Protein AF-A0A8T2Z6R4-F1 (afdb_monomer_lite)

InterPro domains:
  IPR006809 TAFII28-like protein domain [PF04719] (1-44)
  IPR006809 TAFII28-like protein domain [cd08048] (1-49)
  IPR009072 Histone-fold [G3DSA:1.10.20.10] (1-52)
  IPR009072 Histone-fold [SSF47113] (2-52)
  IPR045127 Transcription initiation factor TFIID subunit 11-like [PTHR13218] (1-57)

Structure (mmCIF, N/CA/C/O backbone):
data_AF-A0A8T2Z6R4-F1
#
_entry.id   AF-A0A8T2Z6R4-F1
#
loop_
_atom_site.group_PDB
_atom_site.id
_atom_site.type_symbol
_atom_site.label_atom_id
_atom_site.label_alt_id
_atom_site.label_comp_id
_atom_site.label_asym_id
_atom_site.label_entity_id
_atom_site.label_seq_id
_atom_site.pdbx_PDB_ins_code
_atom_site.Cartn_x
_atom_site.Cartn_y
_atom_site.Cartn_z
_atom_site.occupancy
_atom_site.B_iso_or_equiv
_atom_site.auth_seq_id
_atom_site.auth_comp_id
_atom_site.auth_asym_id
_atom_site.auth_atom_id
_atom_site.pdbx_PDB_model_num
ATOM 1 N N . MET A 1 1 ? -22.217 10.169 7.968 1.00 78.44 1 MET A N 1
ATOM 2 C CA . MET A 1 1 ? -21.163 9.132 8.073 1.00 78.44 1 MET A CA 1
ATOM 3 C C . MET A 1 1 ? -20.328 8.975 6.799 1.00 78.44 1 MET A C 1
ATOM 5 O O . MET A 1 1 ? -19.119 8.843 6.907 1.00 78.44 1 MET A O 1
ATOM 9 N N . THR A 1 2 ? -20.922 9.037 5.600 1.00 94.69 2 THR A N 1
ATOM 10 C CA . THR A 1 2 ? -20.245 8.766 4.312 1.00 94.69 2 THR A CA 1
ATOM 11 C C . THR A 1 2 ? -18.982 9.592 4.061 1.00 94.69 2 THR A C 1
ATOM 13 O O . THR A 1 2 ? -17.959 9.030 3.698 1.00 94.69 2 THR A O 1
ATOM 16 N N . ILE A 1 3 ? -19.018 10.907 4.310 1.00 96.88 3 ILE A N 1
ATOM 17 C CA . ILE A 1 3 ? -17.876 11.805 4.049 1.00 96.88 3 ILE A CA 1
ATOM 18 C C . ILE A 1 3 ? -16.644 11.393 4.865 1.00 96.88 3 ILE A C 1
ATOM 20 O O . ILE A 1 3 ? -15.537 11.337 4.335 1.00 96.88 3 ILE A O 1
ATOM 24 N N . VAL A 1 4 ? -16.848 11.049 6.139 1.00 96.62 4 VAL A N 1
ATOM 25 C CA . VAL A 1 4 ? -15.774 10.620 7.044 1.00 96.62 4 VAL A CA 1
ATOM 26 C C . VAL A 1 4 ? -15.160 9.309 6.558 1.00 96.62 4 VAL A C 1
ATOM 28 O O . VAL A 1 4 ? -13.941 9.206 6.448 1.00 96.62 4 VAL A O 1
ATOM 31 N N . VAL A 1 5 ? -15.996 8.334 6.186 1.00 94.81 5 VAL A N 1
ATOM 32 C CA . VAL A 1 5 ? -15.530 7.041 5.658 1.00 94.81 5 VAL A CA 1
ATOM 33 C C . VAL A 1 5 ? -14.754 7.227 4.352 1.00 94.81 5 VAL A C 1
ATOM 35 O O . VAL A 1 5 ? -13.691 6.635 4.192 1.00 94.81 5 VAL A O 1
ATOM 38 N N . CYS A 1 6 ? -15.218 8.099 3.451 1.00 96.44 6 CYS A N 1
ATOM 39 C CA . CYS A 1 6 ? -14.487 8.444 2.231 1.00 96.44 6 CYS A CA 1
ATOM 40 C C . CYS A 1 6 ? -13.119 9.077 2.532 1.00 96.44 6 CYS A C 1
ATOM 42 O O . CYS A 1 6 ? -12.145 8.773 1.847 1.00 96.44 6 CYS A O 1
ATOM 44 N N . GLY A 1 7 ? -13.027 9.933 3.554 1.00 96.81 7 GLY A N 1
ATOM 45 C CA . GLY A 1 7 ? -11.765 10.536 3.989 1.00 96.81 7 GLY A CA 1
ATOM 46 C C . GLY A 1 7 ? -10.762 9.495 4.487 1.00 96.81 7 GLY A C 1
ATOM 47 O O . GLY A 1 7 ? -9.628 9.453 4.010 1.00 96.81 7 GLY A O 1
ATOM 48 N N . ILE A 1 8 ? -11.208 8.602 5.374 1.00 94.56 8 ILE A N 1
ATOM 49 C CA . ILE A 1 8 ? -10.384 7.506 5.906 1.00 94.56 8 ILE A CA 1
ATOM 50 C C . ILE A 1 8 ? -9.932 6.577 4.772 1.00 94.56 8 ILE A C 1
ATOM 52 O O . ILE A 1 8 ? -8.749 6.256 4.661 1.00 94.56 8 ILE A O 1
ATOM 56 N N . ALA A 1 9 ? -10.855 6.194 3.885 1.00 95.38 9 ALA A N 1
ATOM 57 C CA . ALA A 1 9 ? -10.543 5.351 2.737 1.00 95.38 9 ALA A CA 1
ATOM 58 C C . ALA A 1 9 ? -9.517 6.015 1.805 1.00 95.38 9 ALA A C 1
ATOM 60 O O . ALA A 1 9 ? -8.576 5.358 1.366 1.00 95.38 9 ALA A O 1
ATOM 61 N N . LYS A 1 10 ? -9.651 7.320 1.535 1.00 96.25 10 LYS A N 1
ATOM 62 C CA . LYS A 1 10 ? -8.710 8.070 0.692 1.00 96.25 10 LYS A CA 1
ATOM 63 C C . LYS A 1 10 ? -7.300 8.082 1.279 1.00 96.25 10 LYS A C 1
ATOM 65 O O . LYS A 1 10 ? -6.346 7.877 0.534 1.00 96.25 10 LYS A O 1
ATOM 70 N N . MET A 1 11 ? -7.172 8.308 2.586 1.00 96.56 11 MET A N 1
ATOM 71 C CA . MET A 1 11 ? -5.876 8.275 3.270 1.00 96.56 11 MET A CA 1
ATOM 72 C C . MET A 1 11 ? -5.218 6.897 3.154 1.00 96.56 11 MET A C 1
ATOM 74 O O . MET A 1 11 ? -4.077 6.805 2.711 1.00 96.56 11 MET A O 1
ATOM 78 N N . PHE A 1 12 ? -5.962 5.831 3.463 1.00 96.38 12 PHE A N 1
ATOM 79 C CA . PHE A 1 12 ? -5.451 4.461 3.392 1.00 96.38 12 PHE A CA 1
ATOM 80 C C . PHE A 1 12 ? -5.032 4.061 1.970 1.00 96.38 12 PHE A C 1
ATOM 82 O O . PHE A 1 12 ? -3.948 3.519 1.761 1.00 96.38 12 PHE A O 1
ATOM 89 N N . VAL A 1 13 ? -5.871 4.350 0.969 1.00 97.31 13 VAL A N 1
ATOM 90 C CA . VAL A 1 13 ? -5.557 4.042 -0.434 1.00 97.31 13 VAL A CA 1
ATOM 91 C C . VAL A 1 13 ? -4.344 4.842 -0.917 1.00 97.31 13 VAL A C 1
ATOM 93 O O . VAL A 1 13 ? -3.536 4.304 -1.672 1.00 97.31 13 VAL A O 1
ATOM 96 N N . GLY A 1 14 ? -4.186 6.093 -0.474 1.00 97.94 14 GLY A N 1
ATOM 97 C CA . GLY A 1 14 ? -3.013 6.911 -0.785 1.00 97.94 14 GLY A CA 1
ATOM 98 C C . GLY A 1 14 ? -1.713 6.261 -0.314 1.00 97.94 14 GLY A C 1
ATOM 99 O O . GLY A 1 14 ? -0.807 6.054 -1.121 1.00 97.94 14 GLY A O 1
ATOM 100 N N . GLU A 1 15 ? -1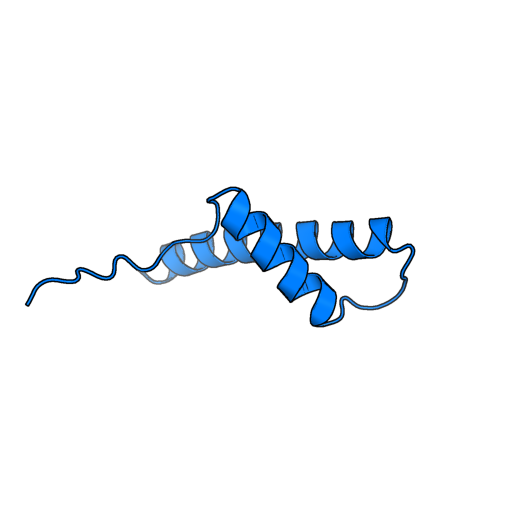.661 5.863 0.957 1.00 97.88 15 GLU A N 1
ATOM 101 C CA . GLU A 1 15 ? -0.491 5.197 1.538 1.00 97.88 15 GLU A CA 1
ATOM 102 C C . GLU A 1 15 ? -0.208 3.849 0.856 1.00 97.88 15 GLU A C 1
ATOM 104 O O . GLU A 1 15 ? 0.917 3.577 0.440 1.00 97.88 15 GLU A O 1
ATOM 109 N N . LEU A 1 16 ? -1.246 3.039 0.617 1.00 97.94 16 LEU A N 1
ATOM 110 C CA . LEU A 1 16 ? -1.118 1.758 -0.081 1.00 97.94 16 LEU A CA 1
ATOM 111 C C . LEU A 1 16 ? -0.510 1.905 -1.485 1.00 97.94 16 LEU A C 1
ATOM 113 O O . LEU A 1 16 ? 0.343 1.105 -1.883 1.00 97.94 16 LEU A O 1
ATOM 117 N N . VAL A 1 17 ? -0.945 2.908 -2.254 1.00 98.12 17 VAL A N 1
ATOM 118 C CA . VAL A 1 17 ? -0.442 3.154 -3.615 1.00 98.12 17 VAL A CA 1
ATOM 119 C C . VAL A 1 17 ? 0.984 3.707 -3.590 1.00 98.12 17 VAL A C 1
ATOM 121 O O . VAL A 1 17 ? 1.798 3.309 -4.429 1.00 98.12 17 VAL A O 1
ATOM 124 N N . GLU A 1 18 ? 1.316 4.569 -2.628 1.00 98.25 18 GLU A N 1
ATOM 125 C CA . GLU A 1 18 ? 2.677 5.073 -2.434 1.00 98.25 18 GLU A CA 1
ATOM 126 C C . GLU A 1 18 ? 3.653 3.934 -2.110 1.00 98.25 18 GLU A C 1
ATOM 128 O O . GLU A 1 18 ? 4.663 3.766 -2.804 1.00 98.25 18 GLU A O 1
ATOM 133 N N . THR A 1 19 ? 3.313 3.077 -1.144 1.00 98.25 19 THR A N 1
ATOM 134 C CA . THR A 1 19 ? 4.120 1.899 -0.805 1.00 98.25 19 THR A CA 1
ATOM 135 C C . THR A 1 19 ? 4.228 0.941 -1.993 1.00 98.25 19 THR A C 1
ATOM 137 O O . THR A 1 19 ? 5.311 0.433 -2.281 1.00 98.25 19 THR A O 1
ATOM 140 N N . ALA A 1 20 ? 3.154 0.732 -2.763 1.00 98.44 20 ALA A N 1
ATOM 141 C CA . ALA A 1 20 ? 3.211 -0.094 -3.972 1.00 98.44 20 ALA A CA 1
ATOM 142 C C . ALA A 1 20 ? 4.172 0.485 -5.021 1.00 98.44 20 ALA A C 1
ATOM 144 O O . ALA A 1 20 ? 4.885 -0.265 -5.693 1.00 98.44 20 ALA A O 1
ATOM 145 N N . ARG A 1 21 ? 4.250 1.817 -5.140 1.00 98.00 21 ARG A N 1
ATOM 146 C CA . ARG A 1 21 ? 5.218 2.478 -6.023 1.00 98.00 21 ARG A CA 1
ATOM 147 C C . ARG A 1 21 ? 6.649 2.353 -5.503 1.00 98.00 21 ARG A C 1
ATOM 149 O O . ARG A 1 21 ? 7.570 2.259 -6.313 1.00 98.00 21 ARG A O 1
ATOM 156 N N . PHE A 1 22 ? 6.841 2.313 -4.189 1.00 98.06 22 PHE A N 1
ATOM 157 C CA . PHE A 1 22 ? 8.140 2.036 -3.581 1.00 98.06 22 PHE A CA 1
ATOM 158 C C . PHE A 1 22 ? 8.616 0.610 -3.891 1.00 98.06 22 PHE A C 1
ATOM 160 O O . PHE A 1 22 ? 9.719 0.440 -4.404 1.00 98.06 22 PHE A O 1
ATOM 167 N N . VAL A 1 23 ? 7.740 -0.392 -3.733 1.00 98.00 23 VAL A N 1
ATOM 168 C CA . VAL A 1 23 ? 8.017 -1.797 -4.096 1.00 98.00 23 VAL A CA 1
ATOM 169 C C . VAL A 1 23 ? 8.457 -1.926 -5.560 1.00 98.00 23 VAL A C 1
ATOM 171 O O . VAL A 1 23 ? 9.390 -2.667 -5.862 1.00 98.00 23 VAL A O 1
ATOM 174 N N . MET A 1 24 ? 7.822 -1.191 -6.481 1.00 97.94 24 MET A N 1
ATOM 175 C CA . MET A 1 24 ? 8.240 -1.164 -7.892 1.00 97.94 24 MET A CA 1
ATOM 176 C C . MET A 1 24 ? 9.656 -0.627 -8.080 1.00 97.94 24 MET A C 1
ATOM 178 O O . MET A 1 24 ? 10.448 -1.218 -8.813 1.00 97.94 24 MET A O 1
ATOM 182 N N . LYS A 1 25 ? 9.971 0.498 -7.425 1.00 97.38 25 LYS A N 1
ATOM 183 C CA . LYS A 1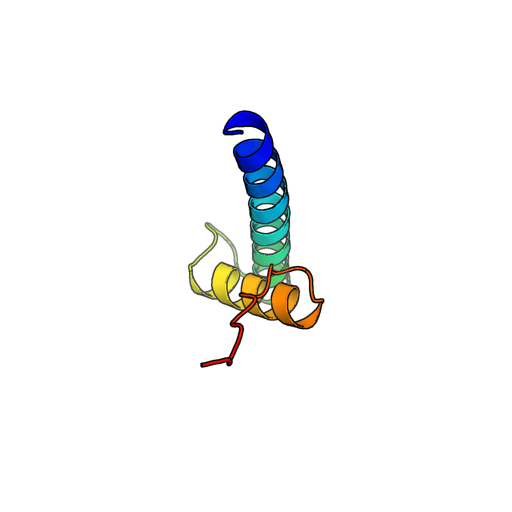 25 ? 11.286 1.141 -7.519 1.00 97.38 25 LYS A CA 1
ATOM 184 C C . LYS A 1 25 ? 12.386 0.232 -6.975 1.00 97.38 25 LYS A C 1
ATOM 186 O O . LYS A 1 25 ? 13.409 0.080 -7.635 1.00 97.38 25 LYS A O 1
ATOM 191 N N . GLU A 1 26 ? 12.160 -0.415 -5.832 1.00 97.62 26 GLU A N 1
ATOM 192 C CA . GLU A 1 26 ? 13.100 -1.386 -5.248 1.00 97.62 26 GLU A CA 1
ATOM 193 C C . GLU A 1 26 ? 13.397 -2.550 -6.202 1.00 97.62 26 GLU A C 1
ATOM 195 O O . GLU A 1 26 ? 14.538 -2.991 -6.320 1.00 97.62 26 GLU A O 1
ATOM 200 N N . ARG A 1 27 ? 12.373 -3.020 -6.923 1.00 97.50 27 ARG A N 1
ATOM 201 C CA . ARG A 1 27 ? 12.487 -4.110 -7.903 1.00 97.50 27 ARG A CA 1
ATOM 202 C C . ARG A 1 27 ? 13.008 -3.655 -9.267 1.00 97.50 27 ARG A C 1
ATOM 204 O O . ARG A 1 27 ? 13.188 -4.492 -10.145 1.00 97.50 27 ARG A O 1
ATOM 211 N N . LYS A 1 28 ? 13.275 -2.354 -9.442 1.00 97.31 28 LYS A N 1
ATOM 212 C CA . LYS A 1 28 ? 13.697 -1.731 -10.710 1.00 97.31 28 LYS A CA 1
ATOM 213 C C . LYS A 1 28 ? 12.696 -1.963 -11.849 1.00 97.31 28 LYS A C 1
ATOM 215 O O . LYS A 1 28 ? 13.073 -2.097 -13.010 1.00 97.31 28 LYS A O 1
ATOM 220 N N . GLU A 1 29 ? 11.410 -2.000 -11.517 1.00 96.31 29 GLU A N 1
ATOM 221 C CA . GLU A 1 29 ? 10.323 -2.222 -12.468 1.00 96.31 29 GLU A CA 1
ATOM 222 C C . GLU A 1 29 ? 9.702 -0.891 -12.901 1.00 96.31 29 GLU A C 1
ATOM 224 O O . GLU A 1 29 ? 9.526 0.030 -12.101 1.00 96.31 29 GLU 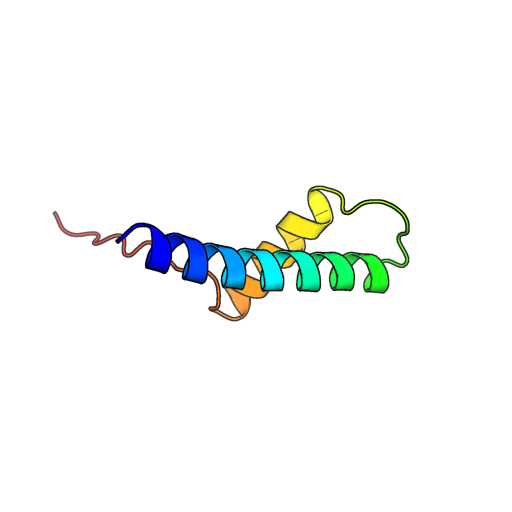A O 1
ATOM 229 N N . SER A 1 30 ? 9.340 -0.793 -14.180 1.00 93.44 30 SER A N 1
ATOM 230 C CA . SER A 1 30 ? 8.724 0.398 -14.770 1.00 93.4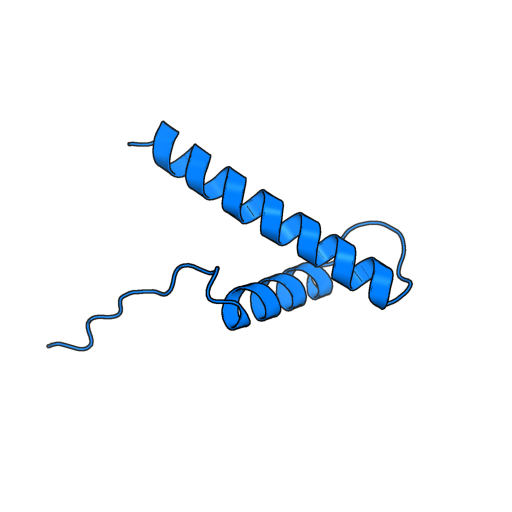4 30 SER A CA 1
ATOM 231 C C . SER A 1 30 ? 7.329 0.089 -15.319 1.00 93.44 30 SER A C 1
ATOM 233 O O . SER A 1 30 ? 6.944 -1.071 -15.466 1.00 93.44 30 SER A O 1
ATOM 235 N N . GLY A 1 31 ? 6.562 1.139 -15.611 1.00 94.69 31 GLY A N 1
ATOM 236 C CA . GLY A 1 31 ? 5.188 1.045 -16.102 1.00 94.69 31 GLY A CA 1
ATOM 237 C C . GLY A 1 31 ? 4.119 1.140 -14.999 1.00 94.69 31 GLY A C 1
ATOM 238 O O . GLY A 1 31 ? 4.365 1.748 -13.945 1.00 94.69 31 GLY A O 1
ATOM 239 N N . PRO A 1 32 ? 2.909 0.603 -15.252 1.00 96.69 32 PRO A N 1
ATOM 240 C CA . PRO A 1 32 ? 1.797 0.629 -14.305 1.00 96.69 32 PRO A CA 1
ATOM 241 C C . PRO A 1 32 ? 2.037 -0.240 -13.067 1.00 96.69 32 PRO A C 1
ATOM 243 O O . PRO A 1 32 ? 2.721 -1.265 -13.116 1.00 96.69 32 PRO A O 1
ATOM 246 N N . THR A 1 33 ? 1.414 0.134 -11.949 1.00 96.50 33 THR A N 1
ATOM 247 C CA . THR A 1 33 ? 1.417 -0.685 -10.733 1.00 96.50 33 THR A CA 1
ATOM 248 C C . THR A 1 33 ? 0.664 -1.989 -10.980 1.00 96.50 33 THR A C 1
ATOM 250 O O . THR A 1 33 ? -0.531 -1.987 -11.261 1.00 96.50 33 THR A O 1
ATOM 253 N N . ARG A 1 34 ? 1.371 -3.117 -10.881 1.00 96.88 34 ARG A N 1
ATOM 254 C CA . ARG A 1 34 ? 0.810 -4.460 -11.048 1.00 96.88 34 ARG A CA 1
ATOM 255 C C . ARG A 1 34 ? 0.220 -4.963 -9.726 1.00 96.88 34 ARG A C 1
ATOM 257 O O . ARG A 1 34 ? 0.691 -4.563 -8.658 1.00 96.88 34 ARG A O 1
ATOM 264 N N . PRO A 1 35 ? -0.722 -5.924 -9.763 1.00 98.00 35 PRO A N 1
ATOM 265 C CA . PRO A 1 35 ? -1.340 -6.474 -8.555 1.00 98.00 35 PRO A CA 1
ATOM 266 C C . PRO A 1 35 ? -0.346 -7.033 -7.524 1.00 98.00 35 PRO A C 1
ATOM 268 O O . PRO A 1 35 ? -0.604 -6.982 -6.324 1.00 98.00 35 PRO A O 1
ATOM 271 N N . CYS A 1 36 ? 0.805 -7.555 -7.965 1.00 97.88 36 CYS A N 1
ATOM 272 C CA . CYS A 1 36 ? 1.850 -8.042 -7.063 1.00 97.88 36 CYS A CA 1
ATOM 273 C C . CYS A 1 36 ? 2.460 -6.931 -6.193 1.00 97.88 36 CYS A C 1
ATOM 275 O O . CYS A 1 36 ? 2.806 -7.201 -5.046 1.00 97.88 36 CYS A O 1
ATOM 277 N N . HIS A 1 37 ? 2.546 -5.695 -6.691 1.00 98.25 37 HIS A N 1
ATOM 278 C CA . HIS A 1 37 ? 3.093 -4.571 -5.929 1.00 98.25 37 HIS A CA 1
ATOM 279 C C . HIS A 1 37 ? 2.107 -4.112 -4.858 1.00 98.25 37 HIS A C 1
ATOM 281 O O . HIS A 1 37 ? 2.506 -3.892 -3.723 1.00 98.25 37 HIS A O 1
ATOM 287 N N . SER A 1 38 ? 0.814 -4.033 -5.192 1.00 97.88 38 SER A N 1
ATOM 288 C CA . SER A 1 38 ? -0.236 -3.672 -4.232 1.00 97.88 38 SER A CA 1
ATOM 289 C C . SER A 1 38 ? -0.392 -4.713 -3.123 1.00 97.88 38 SER A C 1
ATOM 291 O O . SER A 1 38 ? -0.578 -4.344 -1.969 1.00 97.88 38 SER A O 1
ATOM 293 N N . ARG A 1 39 ? -0.271 -6.011 -3.439 1.00 98.38 39 ARG A N 1
ATOM 294 C CA . ARG A 1 39 ? -0.290 -7.073 -2.417 1.00 98.38 39 ARG A CA 1
ATOM 295 C C . ARG A 1 39 ? 0.918 -7.007 -1.488 1.00 98.38 39 ARG A C 1
ATOM 297 O O . ARG A 1 39 ? 0.758 -7.145 -0.283 1.00 98.38 39 ARG A O 1
ATOM 304 N N . GLU A 1 40 ? 2.108 -6.774 -2.036 1.00 98.38 40 GLU A N 1
ATOM 305 C CA 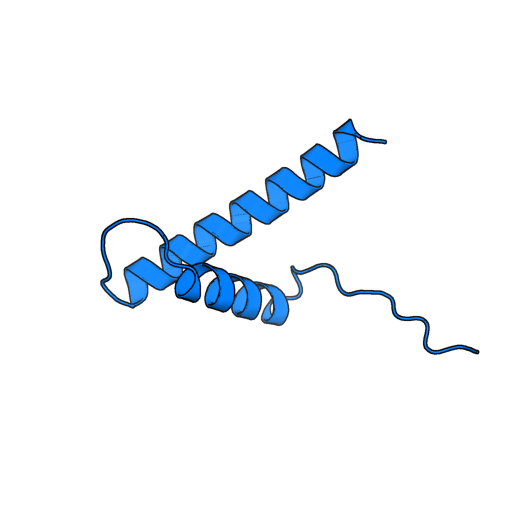. GLU A 1 40 ? 3.312 -6.611 -1.217 1.00 98.38 40 GLU A CA 1
ATOM 306 C C . GLU A 1 40 ? 3.246 -5.341 -0.362 1.00 98.38 40 GLU A C 1
ATOM 308 O O . GLU A 1 40 ? 3.610 -5.373 0.808 1.00 98.38 40 GLU A O 1
ATOM 313 N N . ALA A 1 41 ? 2.723 -4.244 -0.909 1.00 98.25 41 ALA A N 1
ATOM 314 C CA . ALA A 1 41 ? 2.474 -3.021 -0.158 1.00 98.25 41 ALA A CA 1
ATOM 315 C C . ALA A 1 41 ? 1.500 -3.251 1.001 1.00 98.25 41 ALA A C 1
ATOM 317 O O . ALA A 1 41 ? 1.800 -2.877 2.129 1.00 98.25 41 ALA A O 1
ATOM 318 N N . TYR A 1 42 ? 0.382 -3.936 0.749 1.00 97.75 42 TYR A N 1
ATOM 319 C CA . TYR A 1 42 ? -0.576 -4.298 1.792 1.00 97.75 42 TYR A CA 1
ATOM 320 C C . TYR A 1 42 ? 0.077 -5.148 2.888 1.00 97.75 42 TYR A C 1
ATOM 322 O O . TYR A 1 42 ? -0.088 -4.853 4.067 1.00 97.75 42 TYR A O 1
ATOM 330 N N . ARG A 1 43 ? 0.882 -6.151 2.509 1.00 98.00 43 ARG A N 1
ATOM 331 C CA . ARG A 1 43 ? 1.626 -6.997 3.454 1.00 98.00 43 ARG A CA 1
ATOM 332 C C . ARG A 1 43 ? 2.572 -6.175 4.337 1.00 98.00 43 ARG A C 1
ATOM 334 O O . ARG A 1 43 ? 2.658 -6.425 5.534 1.00 98.00 43 ARG A O 1
ATOM 341 N N . ARG A 1 44 ? 3.285 -5.196 3.768 1.00 97.81 44 ARG A N 1
ATOM 342 C CA . ARG A 1 44 ? 4.168 -4.295 4.533 1.00 97.81 44 ARG A CA 1
ATOM 343 C C . ARG A 1 44 ? 3.375 -3.411 5.494 1.00 97.81 44 ARG A C 1
ATOM 345 O O . ARG A 1 44 ? 3.711 -3.361 6.670 1.00 97.81 44 ARG A O 1
ATOM 352 N N . LEU A 1 45 ? 2.282 -2.806 5.029 1.00 96.94 45 LEU A N 1
ATOM 353 C CA . LEU A 1 45 ? 1.412 -1.982 5.873 1.00 96.94 45 LEU A CA 1
ATOM 354 C C . LEU A 1 45 ? 0.747 -2.785 7.001 1.00 96.94 45 LEU A C 1
ATOM 356 O O . LEU A 1 45 ? 0.530 -2.257 8.090 1.00 96.94 45 LEU A O 1
ATOM 360 N N . GLU A 1 46 ? 0.436 -4.062 6.773 1.00 95.38 46 GLU A N 1
ATOM 361 C CA . GLU A 1 46 ? -0.074 -4.962 7.810 1.00 95.38 46 GLU A CA 1
ATOM 362 C C . GLU A 1 46 ? 0.980 -5.238 8.891 1.00 95.38 46 GLU A C 1
ATOM 364 O O . GLU A 1 46 ? 0.665 -5.172 10.081 1.00 95.38 46 GLU A O 1
ATOM 369 N N . LEU A 1 47 ? 2.235 -5.472 8.492 1.00 95.81 47 LEU A N 1
ATOM 370 C CA . LEU A 1 47 ? 3.362 -5.636 9.418 1.00 95.81 47 LEU A CA 1
ATOM 371 C C . LEU A 1 47 ? 3.670 -4.355 10.204 1.00 95.81 47 LEU A C 1
ATOM 373 O O . LEU A 1 47 ? 4.026 -4.433 11.376 1.00 95.81 47 LEU A O 1
ATOM 377 N N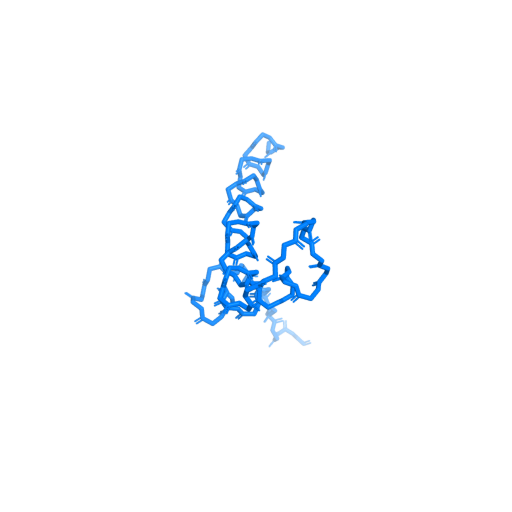 . GLU A 1 48 ? 3.485 -3.188 9.589 1.00 95.25 48 GLU A N 1
ATOM 378 C CA . GLU A 1 48 ? 3.581 -1.881 10.253 1.00 95.25 48 GLU A CA 1
ATOM 379 C C . GLU A 1 48 ? 2.376 -1.577 11.164 1.00 95.25 48 GLU A C 1
ATOM 381 O O . GLU A 1 48 ? 2.380 -0.578 11.880 1.00 95.25 48 GLU A O 1
ATOM 386 N N . GLY A 1 49 ? 1.332 -2.416 11.151 1.00 93.75 49 GLY A N 1
ATOM 387 C CA . GLY A 1 49 ? 0.124 -2.226 11.958 1.00 93.75 49 GLY A CA 1
ATOM 388 C C . GLY A 1 49 ? -0.815 -1.127 11.450 1.00 93.75 49 GLY A C 1
ATOM 389 O O . GLY A 1 49 ? -1.700 -0.697 12.185 1.00 93.75 49 GLY A O 1
ATOM 390 N N . LYS A 1 50 ? -0.649 -0.680 10.201 1.00 92.12 50 LYS A N 1
ATOM 391 C CA . LYS A 1 50 ? -1.430 0.408 9.585 1.00 92.12 50 LYS A CA 1
ATOM 392 C C . LYS A 1 50 ? -2.688 -0.067 8.863 1.00 92.12 50 LYS A C 1
ATOM 394 O O . LYS A 1 50 ? -3.544 0.734 8.497 1.00 92.12 50 LYS A O 1
ATOM 399 N N . VAL A 1 51 ? -2.817 -1.375 8.657 1.00 91.44 51 VAL A N 1
ATOM 400 C CA . VAL A 1 51 ? -4.037 -1.988 8.127 1.00 91.44 51 VAL A CA 1
ATOM 401 C C . VAL A 1 51 ? -5.039 -2.183 9.271 1.00 91.44 51 VAL A C 1
ATOM 403 O O . VAL A 1 51 ? -4.707 -2.855 10.252 1.00 91.44 51 VAL A O 1
ATOM 406 N N . PRO A 1 52 ? -6.276 -1.658 9.157 1.00 84.38 52 PRO A N 1
ATOM 407 C CA . PRO A 1 52 ? -7.328 -1.925 10.129 1.00 84.38 52 PRO A CA 1
ATOM 408 C C . PRO A 1 52 ? -7.580 -3.431 10.244 1.00 84.38 52 PRO A C 1
ATOM 410 O O . PRO A 1 52 ? -8.011 -4.081 9.289 1.00 84.38 52 PRO A O 1
ATOM 413 N N . LYS A 1 53 ? -7.308 -3.998 11.420 1.00 81.94 53 LYS A N 1
ATOM 414 C CA . LYS A 1 53 ? -7.595 -5.406 11.701 1.00 81.94 53 LYS A CA 1
ATOM 415 C C . LYS A 1 53 ? -9.088 -5.564 11.947 1.00 81.94 53 LYS A C 1
ATOM 417 O O . LYS A 1 53 ? -9.703 -4.733 12.615 1.00 81.94 53 LYS A O 1
ATOM 422 N N . ARG A 1 54 ? -9.676 -6.651 11.444 1.00 74.69 54 ARG A N 1
ATOM 423 C CA . ARG A 1 54 ? -11.009 -7.050 11.902 1.00 74.69 54 ARG A CA 1
ATOM 424 C C . ARG A 1 54 ? -10.917 -7.320 13.400 1.00 74.69 54 ARG A C 1
ATOM 426 O O . ARG A 1 54 ? -10.176 -8.206 13.818 1.00 74.69 54 ARG A O 1
ATOM 433 N N . SER A 1 55 ? -11.688 -6.589 14.192 1.00 62.97 55 SER A N 1
ATOM 434 C CA . SER A 1 55 ? -12.052 -6.987 15.546 1.00 62.97 55 SER A CA 1
ATOM 435 C C . SER A 1 55 ? -12.981 -8.195 15.438 1.00 62.97 55 SER A C 1
ATOM 437 O O . SER A 1 55 ? -14.198 -8.076 15.511 1.00 62.97 55 SER A O 1
ATOM 439 N N . VAL A 1 56 ? -12.414 -9.373 15.169 1.00 62.59 56 VAL A N 1
ATOM 440 C CA . VAL A 1 56 ? -13.147 -10.625 15.350 1.00 62.59 56 VAL A CA 1
ATOM 441 C C . VAL A 1 56 ? -13.218 -10.843 16.855 1.00 62.59 56 VAL A C 1
ATOM 443 O O . VAL A 1 56 ? -12.262 -11.309 17.470 1.00 62.59 56 VAL A O 1
ATOM 446 N N . SER A 1 57 ? -14.330 -10.447 17.466 1.00 62.69 57 SER A N 1
ATOM 447 C CA . SER A 1 57 ? -14.720 -10.954 18.774 1.00 62.69 57 SER A CA 1
ATOM 448 C C . SER A 1 57 ? -15.010 -12.447 18.615 1.00 62.69 57 SER A C 1
ATOM 450 O O . SER A 1 57 ? -16.093 -12.834 18.188 1.00 62.69 57 SER A O 1
ATOM 452 N N . LEU A 1 58 ? -14.011 -13.285 18.897 1.00 67.75 58 LEU A N 1
ATOM 453 C CA . LEU A 1 58 ? -14.179 -14.723 19.122 1.00 67.75 58 LEU A CA 1
ATOM 454 C C . LEU A 1 58 ? -14.861 -14.924 20.485 1.00 67.75 58 LEU A C 1
ATOM 456 O O . LEU A 1 58 ? -14.225 -15.356 21.437 1.00 67.75 58 LEU A O 1
ATOM 460 N N . LEU A 1 59 ? -16.125 -14.519 20.590 1.00 65.62 59 LEU A N 1
ATOM 461 C CA . LEU A 1 59 ? -17.023 -14.808 21.707 1.00 65.62 59 LEU A CA 1
ATOM 462 C C . LEU A 1 59 ? -18.448 -14.839 21.144 1.00 65.62 59 LEU A C 1
ATOM 464 O O . LEU A 1 59 ? -19.043 -13.785 20.921 1.00 65.62 59 LEU A O 1
ATOM 468 N N . GLU A 1 60 ? -18.902 -16.022 20.738 1.00 45.38 60 GLU A N 1
ATOM 469 C CA . GLU A 1 60 ? -19.844 -16.895 21.472 1.00 45.38 60 GLU A CA 1
ATOM 470 C C . GLU A 1 60 ? -19.810 -18.289 20.824 1.00 45.38 60 GLU A C 1
ATOM 472 O O . GLU A 1 60 ? -19.910 -18.366 19.575 1.00 45.38 60 GLU A O 1
#

pLDDT: mean 92.06, std 11.49, range [45.38, 98.44]

Radius of gyration: 14.36 Å; chains: 1; bounding box: 35×29×38 Å

Secondary structure (DSSP, 8-state):
-HHHHHHHHHHHHHHHHHHHHHHHHHTT--SSPPHHHHHHHHHHHHHTT-S---------

Organism: Populus deltoides (NCBI:txid3696)

Foldseek 3Di:
DVVVVVVVVVVVVVQLVVQLVVQCVVVVHDDDRDPVSSVVSVVVCVVVVNDDDPPPPPDD

Sequence (60 aa):
MTIVVCGIAKMFVGELVETARFVMKERKESGPTRPCHSREAYRRLELEGKVPKRSVSLLE